Protein AF-A0A3S4HWB2-F1 (afdb_monomer_lite)

Structure (mmCIF, N/CA/C/O backbone):
data_AF-A0A3S4HWB2-F1
#
_entry.id   AF-A0A3S4HWB2-F1
#
loop_
_atom_site.group_PDB
_atom_site.id
_atom_site.type_symbol
_atom_site.label_atom_id
_atom_site.label_alt_id
_atom_site.label_comp_id
_atom_site.label_asym_id
_atom_site.label_entity_id
_atom_site.label_seq_id
_atom_site.pdbx_PDB_ins_code
_atom_site.Cartn_x
_atom_site.Cartn_y
_atom_site.Cartn_z
_atom_site.occupancy
_atom_site.B_iso_or_equiv
_atom_site.auth_seq_id
_atom_site.auth_comp_id
_atom_site.auth_asym_id
_atom_site.auth_atom_id
_atom_site.pdbx_PDB_model_num
ATOM 1 N N . MET A 1 1 ? 18.394 -26.332 5.139 1.00 39.88 1 MET A N 1
ATOM 2 C CA . MET A 1 1 ? 17.718 -25.167 5.751 1.00 39.88 1 MET A CA 1
ATOM 3 C C . MET A 1 1 ? 16.956 -24.449 4.653 1.00 39.88 1 MET A C 1
ATOM 5 O O . MET A 1 1 ? 17.570 -24.138 3.642 1.00 39.88 1 MET A O 1
ATOM 9 N N . ALA A 1 2 ? 15.644 -24.261 4.797 1.00 47.34 2 ALA A N 1
ATOM 10 C CA . ALA A 1 2 ? 14.889 -23.414 3.874 1.00 47.34 2 ALA A CA 1
ATOM 11 C C . ALA A 1 2 ? 15.328 -21.947 4.063 1.00 47.34 2 ALA A C 1
ATOM 13 O O . ALA A 1 2 ? 15.655 -21.577 5.194 1.00 47.34 2 ALA A O 1
ATOM 14 N N . PRO A 1 3 ? 15.375 -21.123 3.004 1.00 56.97 3 PRO A N 1
ATOM 15 C CA . PRO A 1 3 ? 15.683 -19.705 3.153 1.00 56.97 3 PRO A CA 1
ATOM 16 C C . PRO A 1 3 ? 14.647 -19.050 4.078 1.00 56.97 3 PRO A C 1
ATOM 18 O O . PRO A 1 3 ? 13.443 -19.231 3.895 1.00 56.97 3 PRO A O 1
ATOM 21 N N . SER A 1 4 ? 15.115 -18.326 5.099 1.00 67.19 4 SER A N 1
ATOM 22 C CA . SER A 1 4 ? 14.239 -17.504 5.938 1.00 67.19 4 SER A CA 1
ATOM 23 C C . SER A 1 4 ? 13.616 -16.417 5.068 1.00 67.19 4 SER A C 1
ATOM 25 O O . SER A 1 4 ? 14.309 -15.810 4.255 1.00 67.19 4 SER A O 1
ATOM 27 N N . ALA A 1 5 ? 12.317 -16.161 5.227 1.00 77.44 5 ALA A N 1
ATOM 28 C CA . ALA A 1 5 ? 11.675 -15.053 4.531 1.00 77.44 5 ALA A CA 1
ATOM 29 C C . ALA A 1 5 ? 12.323 -13.728 4.965 1.00 77.44 5 ALA A C 1
ATOM 31 O O . ALA A 1 5 ? 12.475 -13.479 6.158 1.00 77.44 5 ALA A O 1
ATOM 32 N N . GLU A 1 6 ? 12.698 -12.885 4.002 1.00 85.94 6 GLU A N 1
ATOM 33 C CA . GLU A 1 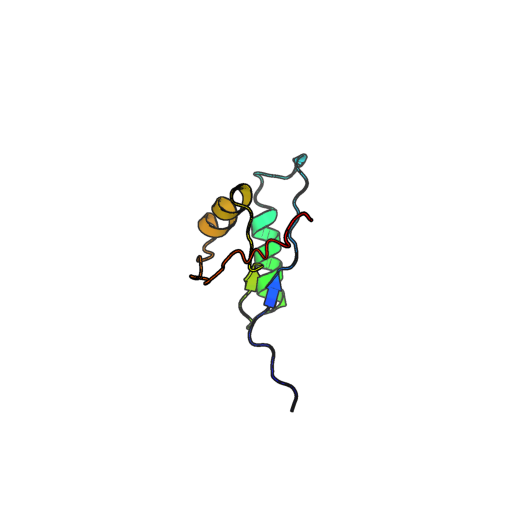6 ? 13.328 -11.582 4.270 1.00 85.94 6 GLU A CA 1
ATOM 34 C C . GLU A 1 6 ? 12.304 -10.442 4.368 1.00 85.94 6 GLU A C 1
ATOM 36 O O . GLU A 1 6 ? 12.593 -9.392 4.937 1.00 85.94 6 GLU A O 1
ATOM 41 N N . ARG A 1 7 ? 11.107 -10.622 3.790 1.00 88.06 7 ARG A N 1
ATOM 42 C CA . ARG A 1 7 ? 10.049 -9.601 3.696 1.00 88.06 7 ARG A CA 1
ATOM 43 C C . ARG A 1 7 ? 8.659 -10.232 3.744 1.00 88.06 7 ARG A C 1
ATOM 45 O O . ARG A 1 7 ? 8.481 -11.383 3.345 1.00 88.06 7 ARG A O 1
ATOM 52 N N . CYS A 1 8 ? 7.665 -9.452 4.162 1.00 90.00 8 CYS A N 1
ATOM 53 C CA . CYS A 1 8 ? 6.250 -9.814 4.091 1.00 90.00 8 CYS A CA 1
ATOM 54 C C . CYS A 1 8 ? 5.586 -9.098 2.901 1.00 90.00 8 CYS A C 1
ATOM 56 O O . CYS A 1 8 ? 5.521 -7.870 2.865 1.00 90.00 8 CYS A O 1
ATOM 58 N N . ALA A 1 9 ? 5.109 -9.851 1.907 1.00 89.56 9 ALA A N 1
ATOM 59 C CA . ALA A 1 9 ? 4.526 -9.285 0.690 1.00 89.56 9 ALA A CA 1
ATOM 60 C C . ALA A 1 9 ? 3.008 -9.068 0.819 1.00 89.56 9 ALA A C 1
ATOM 62 O O . ALA A 1 9 ? 2.227 -10.020 0.904 1.00 89.56 9 ALA A O 1
ATOM 63 N N . LEU A 1 10 ? 2.577 -7.809 0.761 1.00 90.56 10 LEU A N 1
ATOM 64 C CA . LEU A 1 10 ? 1.177 -7.407 0.705 1.00 90.56 10 LEU A CA 1
ATOM 65 C C . LEU A 1 10 ? 0.610 -7.670 -0.694 1.00 90.56 10 LEU A C 1
ATOM 67 O O . LEU A 1 10 ? 0.883 -6.937 -1.644 1.00 90.56 10 LEU A O 1
ATOM 71 N N . ARG A 1 11 ? -0.243 -8.692 -0.803 1.00 88.06 11 ARG A N 1
ATOM 72 C CA . ARG A 1 11 ? -0.918 -9.042 -2.062 1.00 88.06 11 ARG A CA 1
ATOM 73 C C . ARG A 1 11 ? -2.082 -8.119 -2.399 1.00 88.06 11 ARG A C 1
ATOM 75 O O . ARG A 1 11 ? -2.252 -7.763 -3.560 1.00 88.06 11 ARG A O 1
ATOM 82 N N . MET A 1 12 ? -2.894 -7.772 -1.407 1.00 89.00 12 MET A N 1
ATOM 83 C CA . MET A 1 12 ? -4.083 -6.947 -1.582 1.00 89.00 12 MET A CA 1
ATOM 84 C C . MET A 1 12 ? -4.410 -6.242 -0.268 1.00 89.00 12 MET A C 1
ATOM 86 O O . MET A 1 12 ? -4.317 -6.833 0.805 1.00 89.00 12 MET A O 1
ATOM 90 N N . VAL A 1 13 ? -4.850 -4.992 -0.370 1.00 89.62 13 VAL A N 1
ATOM 91 C CA . VAL A 1 13 ? -5.563 -4.287 0.693 1.00 89.62 13 VAL A CA 1
ATOM 92 C C . VAL A 1 13 ? -6.794 -3.645 0.075 1.00 89.62 13 VAL A C 1
ATOM 94 O O . VAL A 1 13 ? -6.725 -3.057 -1.003 1.00 89.62 13 VAL A O 1
ATOM 97 N N . TYR A 1 14 ? -7.933 -3.777 0.743 1.00 91.56 14 TYR A N 1
ATOM 98 C CA . TYR A 1 14 ? -9.196 -3.239 0.265 1.00 91.56 14 TYR A CA 1
ATOM 99 C C . TYR A 1 14 ? -9.913 -2.504 1.391 1.00 91.56 14 TYR A C 1
ATOM 101 O O . TYR A 1 14 ? -10.047 -3.012 2.501 1.00 91.56 14 TYR A O 1
ATOM 109 N N . VAL A 1 15 ? -10.392 -1.300 1.081 1.00 92.81 15 VAL A N 1
ATOM 110 C CA . VAL A 1 15 ? -11.284 -0.528 1.947 1.00 92.81 15 VAL A CA 1
ATOM 111 C C . VAL A 1 15 ? -12.550 -0.217 1.144 1.00 92.81 15 VAL A C 1
ATOM 113 O O . VAL A 1 15 ? -12.443 0.436 0.090 1.00 92.81 15 VAL A O 1
ATOM 116 N N . PRO A 1 16 ? -13.738 -0.650 1.614 1.00 95.50 16 PRO A N 1
ATOM 117 C CA . PRO A 1 16 ? -15.012 -0.318 0.984 1.00 95.50 16 PRO A CA 1
ATOM 118 C C . PRO A 1 16 ? -15.153 1.187 0.776 1.00 95.50 16 PRO A C 1
ATOM 120 O O . PRO A 1 16 ? -14.745 1.969 1.634 1.00 95.50 16 PRO A O 1
ATOM 123 N N . GLN A 1 17 ? -15.753 1.609 -0.340 1.00 94.00 17 GLN A N 1
ATOM 124 C CA . GLN A 1 17 ? -15.836 3.029 -0.703 1.00 94.00 17 GLN A CA 1
ATOM 125 C C . GLN A 1 17 ? -16.454 3.894 0.408 1.00 94.00 17 GLN A C 1
ATOM 127 O O . GLN A 1 17 ? -15.894 4.936 0.736 1.00 94.00 17 GLN A O 1
ATOM 132 N N . ALA A 1 18 ? -17.524 3.417 1.053 1.00 97.12 18 ALA A N 1
ATOM 133 C CA . ALA A 1 18 ? -18.206 4.099 2.160 1.00 97.12 18 ALA A CA 1
ATOM 134 C C . ALA A 1 18 ? -17.336 4.311 3.424 1.00 97.12 18 ALA A C 1
ATOM 136 O O . ALA A 1 18 ? -17.683 5.092 4.317 1.00 97.12 18 ALA A O 1
ATOM 137 N N . LEU A 1 19 ? -16.204 3.608 3.516 1.00 96.31 19 LEU A N 1
ATOM 138 C CA . LEU A 1 19 ? -15.264 3.672 4.635 1.00 96.31 19 LEU A CA 1
ATOM 139 C C . LEU A 1 19 ? -13.950 4.384 4.267 1.00 96.31 19 LEU A C 1
ATOM 141 O O . LEU A 1 19 ? -13.093 4.580 5.128 1.00 96.31 19 LEU A O 1
ATOM 145 N N . ARG A 1 20 ? -13.756 4.805 3.013 1.00 93.75 20 ARG A N 1
ATOM 146 C CA . ARG A 1 20 ? -12.533 5.519 2.604 1.00 93.75 20 ARG A CA 1
ATOM 147 C C . ARG A 1 20 ? -12.456 6.906 3.250 1.00 93.75 20 ARG A C 1
ATOM 149 O O . ARG A 1 20 ? -13.450 7.451 3.715 1.00 93.75 20 ARG A O 1
ATOM 156 N N . GLY A 1 21 ? -11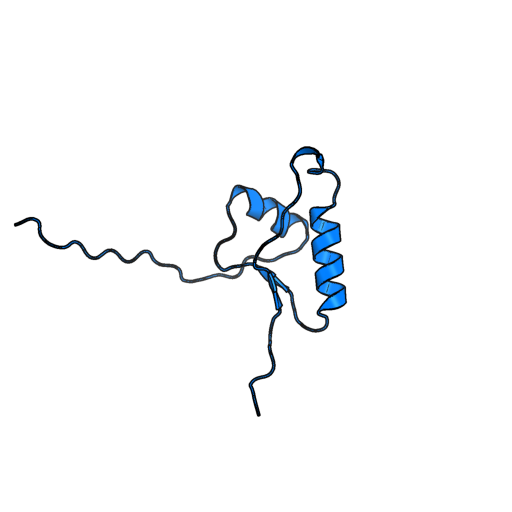.244 7.456 3.335 1.00 92.31 21 GLY A N 1
ATOM 157 C CA . GLY A 1 21 ? -10.991 8.763 3.961 1.00 92.31 21 GLY A CA 1
ATOM 158 C C . GLY A 1 21 ? -11.039 8.776 5.497 1.00 92.31 21 GLY A C 1
ATOM 159 O O . GLY A 1 21 ? -10.717 9.792 6.095 1.00 92.31 21 GLY A O 1
ATOM 160 N N . LYS A 1 22 ? -11.372 7.650 6.146 1.00 95.88 22 LYS A N 1
ATOM 161 C CA . LYS A 1 22 ? -11.503 7.533 7.614 1.00 95.88 22 LYS A CA 1
ATOM 162 C C . LYS A 1 22 ? -10.299 6.882 8.312 1.00 95.88 22 LYS A C 1
ATOM 164 O O . LYS A 1 22 ? -10.371 6.532 9.480 1.00 95.88 22 LYS A O 1
ATOM 169 N N . GLY A 1 23 ? -9.200 6.656 7.592 1.00 95.25 23 GLY A N 1
ATOM 170 C CA . GLY A 1 23 ? -7.969 6.081 8.154 1.00 95.25 23 GLY A CA 1
ATOM 171 C C . GLY A 1 23 ? -7.904 4.548 8.235 1.00 95.25 23 GLY A C 1
ATOM 172 O O . GLY A 1 23 ? -6.836 4.023 8.543 1.00 95.25 23 GLY A O 1
ATOM 173 N N . TYR A 1 24 ? -8.963 3.807 7.882 1.00 96.50 24 TYR A N 1
ATOM 174 C CA . TYR A 1 24 ? -8.970 2.334 7.973 1.00 96.50 24 TYR A CA 1
ATOM 175 C C . TYR A 1 24 ? -7.852 1.645 7.181 1.00 96.50 24 TYR A C 1
ATOM 177 O O . TYR A 1 24 ? -7.294 0.662 7.653 1.00 96.50 24 TYR A O 1
ATOM 185 N N . GLY A 1 25 ? -7.470 2.173 6.013 1.00 94.62 25 GLY A N 1
ATOM 186 C CA . GLY A 1 25 ? -6.350 1.618 5.243 1.00 94.62 25 GLY A CA 1
ATOM 187 C C . GLY A 1 25 ? -5.030 1.667 6.018 1.00 94.62 25 GLY A C 1
ATOM 188 O O . GLY A 1 25 ? -4.288 0.691 6.039 1.00 94.62 25 GLY A O 1
ATOM 189 N N . ARG A 1 26 ? -4.761 2.780 6.715 1.00 95.50 26 ARG A N 1
ATOM 190 C CA . ARG A 1 26 ? -3.574 2.921 7.569 1.00 95.50 26 ARG A CA 1
ATOM 191 C C . ARG A 1 26 ? -3.641 1.956 8.751 1.00 95.50 26 ARG A C 1
ATOM 193 O O . ARG A 1 26 ? -2.654 1.283 9.023 1.00 95.50 26 ARG A O 1
ATOM 200 N N . ALA A 1 27 ? -4.797 1.873 9.410 1.00 96.12 27 ALA A N 1
ATOM 201 C CA . ALA A 1 27 ? -4.994 0.984 10.552 1.00 96.12 27 ALA A CA 1
ATOM 202 C C . ALA A 1 27 ? -4.762 -0.491 10.177 1.00 96.12 27 ALA A C 1
ATOM 204 O O . ALA A 1 27 ? -4.056 -1.198 10.893 1.00 96.12 27 ALA A O 1
ATOM 205 N N . LEU A 1 28 ? -5.274 -0.934 9.021 1.00 95.38 28 LEU A N 1
ATOM 206 C CA . LEU A 1 28 ? -5.041 -2.287 8.505 1.00 95.38 28 LEU A CA 1
ATOM 207 C C . LEU A 1 28 ? -3.549 -2.563 8.282 1.00 95.38 28 LEU A C 1
ATOM 209 O O . LEU A 1 28 ? -3.036 -3.574 8.750 1.00 95.38 28 LEU A O 1
ATOM 213 N N . LEU A 1 29 ? -2.832 -1.657 7.610 1.00 94.38 29 LEU A N 1
ATOM 214 C CA . LEU A 1 29 ? -1.402 -1.844 7.338 1.00 94.38 29 LEU A CA 1
ATOM 215 C C . LEU A 1 29 ? -0.550 -1.826 8.614 1.00 94.38 29 LEU A C 1
ATOM 217 O O . LEU A 1 29 ? 0.414 -2.580 8.714 1.00 94.38 29 LEU A O 1
ATOM 221 N N . GLN A 1 30 ? -0.915 -1.012 9.605 1.00 94.06 30 GLN A N 1
ATOM 222 C CA . GLN A 1 30 ? -0.248 -1.003 10.909 1.00 94.06 30 GLN A CA 1
ATOM 223 C C . GLN A 1 30 ? -0.472 -2.310 11.675 1.00 94.06 30 GLN A C 1
ATOM 225 O O . GLN A 1 30 ? 0.483 -2.858 12.225 1.00 94.06 30 GLN A O 1
ATOM 230 N N . ALA A 1 31 ? -1.702 -2.832 11.675 1.00 94.81 31 ALA A N 1
ATOM 231 C CA . ALA A 1 31 ? -2.008 -4.121 12.290 1.00 94.81 31 ALA A CA 1
ATOM 232 C C . ALA A 1 31 ? -1.209 -5.258 11.633 1.00 94.81 31 ALA A C 1
ATOM 234 O O . ALA A 1 31 ? -0.609 -6.070 12.335 1.00 94.81 31 ALA A O 1
ATOM 235 N N . LEU A 1 32 ? -1.114 -5.258 10.298 1.00 93.69 32 LEU A N 1
ATOM 236 C CA . LEU A 1 32 ? -0.281 -6.214 9.565 1.00 93.69 32 LEU A CA 1
ATOM 237 C C . LEU A 1 32 ? 1.202 -6.077 9.941 1.00 93.69 32 LEU A C 1
ATOM 239 O O . LEU A 1 32 ? 1.850 -7.079 10.227 1.00 93.69 32 LEU A O 1
ATOM 243 N N . GLN A 1 33 ? 1.750 -4.858 10.003 1.00 93.31 33 GLN A N 1
ATOM 244 C CA . GLN A 1 33 ? 3.166 -4.669 10.347 1.00 93.31 33 GLN A CA 1
ATOM 245 C C . GLN A 1 33 ? 3.479 -5.170 11.759 1.00 93.31 33 GLN A C 1
ATOM 247 O O . GLN A 1 33 ? 4.551 -5.727 11.989 1.00 93.31 33 GLN A O 1
ATOM 252 N N . HIS A 1 34 ? 2.551 -4.975 12.696 1.00 94.81 34 HIS A N 1
ATOM 253 C CA . HIS A 1 34 ? 2.689 -5.475 14.057 1.00 94.81 34 HIS A CA 1
ATOM 254 C C . HIS A 1 34 ? 2.649 -7.009 14.105 1.00 94.81 34 HIS A C 1
ATOM 256 O O . HIS A 1 34 ? 3.471 -7.618 14.783 1.00 94.81 34 HIS A O 1
ATOM 262 N N . GLN A 1 35 ? 1.746 -7.636 13.345 1.00 94.50 35 GLN A N 1
ATOM 263 C CA . GLN A 1 35 ? 1.590 -9.092 13.307 1.00 94.50 35 GLN A CA 1
ATOM 264 C C . GLN A 1 35 ? 2.783 -9.819 12.667 1.00 94.50 35 GLN A C 1
ATOM 266 O O . GLN A 1 35 ? 3.116 -10.923 13.090 1.00 94.50 35 GLN A O 1
ATOM 271 N N . TYR A 1 36 ? 3.411 -9.224 11.651 1.00 92.50 36 TYR A N 1
ATOM 272 C CA . TYR A 1 36 ? 4.492 -9.857 10.883 1.00 92.50 36 TYR A CA 1
ATOM 273 C C . TYR A 1 36 ? 5.894 -9.337 11.232 1.00 92.50 36 TYR A C 1
ATOM 275 O O . TYR A 1 36 ? 6.862 -9.673 10.548 1.00 92.50 36 TYR A O 1
ATOM 283 N N . ALA A 1 37 ? 6.035 -8.539 12.294 1.00 89.88 37 ALA A N 1
ATOM 284 C CA . ALA A 1 37 ? 7.341 -8.108 12.782 1.00 89.88 37 ALA A CA 1
ATOM 285 C C . ALA A 1 37 ? 8.247 -9.324 13.107 1.00 89.88 37 ALA A C 1
ATOM 287 O O . ALA A 1 37 ? 7.758 -10.328 13.627 1.00 89.88 37 ALA A O 1
ATOM 288 N N . PRO A 1 38 ? 9.563 -9.258 12.823 1.00 91.38 38 PRO A N 1
ATOM 289 C CA . PRO A 1 38 ? 10.316 -8.090 12.357 1.00 91.38 38 PRO A CA 1
ATOM 290 C C . PRO A 1 38 ? 10.356 -7.928 10.827 1.00 91.38 38 PRO A C 1
ATOM 292 O O . PRO A 1 38 ? 11.096 -7.079 10.333 1.00 91.38 38 PRO A O 1
ATOM 295 N N . LEU A 1 39 ? 9.603 -8.726 10.062 1.00 91.81 39 LEU A N 1
ATOM 296 C CA . LEU A 1 39 ? 9.662 -8.668 8.604 1.00 91.81 39 LEU A CA 1
ATOM 297 C C . LEU A 1 39 ? 9.101 -7.327 8.099 1.00 91.81 39 LEU A C 1
ATOM 299 O O . LEU A 1 39 ? 7.982 -6.949 8.468 1.00 91.81 39 LEU A O 1
ATOM 303 N N . PRO A 1 40 ? 9.832 -6.601 7.238 1.00 90.06 40 PRO A N 1
ATOM 304 C CA . PRO A 1 40 ? 9.305 -5.396 6.618 1.00 90.06 40 PRO A CA 1
ATOM 305 C C . PRO A 1 40 ? 8.164 -5.758 5.661 1.00 90.06 40 PRO A C 1
ATOM 307 O O . PRO A 1 40 ? 8.277 -6.702 4.867 1.00 90.06 40 PRO A O 1
ATOM 310 N N . LEU A 1 41 ? 7.069 -4.998 5.720 1.00 91.44 41 LEU A N 1
ATOM 311 C CA . LEU A 1 41 ? 6.009 -5.076 4.719 1.00 91.44 41 LEU A CA 1
ATOM 312 C C . LEU A 1 41 ? 6.458 -4.456 3.393 1.00 91.44 41 LEU A C 1
ATOM 314 O O . LEU A 1 41 ? 7.033 -3.370 3.354 1.00 91.44 41 LEU A O 1
ATOM 318 N N . MET A 1 42 ? 6.135 -5.135 2.297 1.00 90.06 42 MET A N 1
ATOM 319 C CA . MET A 1 42 ? 6.402 -4.704 0.927 1.00 90.06 42 MET A CA 1
ATOM 320 C C . MET A 1 42 ? 5.125 -4.827 0.091 1.00 90.06 42 MET A C 1
ATOM 322 O O . MET A 1 42 ? 4.397 -5.806 0.215 1.00 90.06 42 MET A O 1
ATOM 326 N N . ALA A 1 43 ? 4.846 -3.852 -0.772 1.00 83.50 43 ALA A N 1
ATOM 327 C CA . ALA A 1 43 ? 3.696 -3.877 -1.673 1.00 83.50 43 ALA A CA 1
ATOM 328 C C . ALA A 1 43 ? 4.075 -4.641 -2.941 1.00 83.50 43 ALA A C 1
ATOM 330 O O . ALA A 1 43 ? 5.256 -4.829 -3.236 1.00 83.50 43 ALA A O 1
ATOM 331 N N . ASN A 1 44 ? 3.077 -5.080 -3.705 1.00 76.31 44 ASN A N 1
ATOM 332 C CA . ASN A 1 44 ? 3.338 -5.676 -5.009 1.00 76.31 44 ASN A CA 1
ATOM 333 C C . ASN A 1 44 ? 4.150 -4.734 -5.914 1.00 76.31 44 ASN A C 1
ATOM 335 O O . ASN A 1 44 ? 4.076 -3.512 -5.808 1.00 76.31 44 ASN A O 1
ATOM 339 N N . VAL A 1 45 ? 4.845 -5.354 -6.868 1.00 69.56 45 VAL A N 1
ATOM 340 C CA . VAL A 1 45 ? 5.639 -4.728 -7.941 1.00 69.56 45 VAL A CA 1
ATOM 341 C C . VAL A 1 45 ? 4.885 -3.626 -8.700 1.00 69.56 45 VAL A C 1
ATOM 343 O O . VAL A 1 45 ? 5.496 -2.690 -9.209 1.00 69.56 45 VAL A O 1
ATOM 346 N N . TYR A 1 46 ? 3.558 -3.715 -8.748 1.00 77.06 46 TYR A N 1
ATOM 347 C CA . TYR A 1 46 ? 2.697 -2.702 -9.332 1.00 77.06 46 TYR A CA 1
ATOM 348 C C . TYR A 1 46 ? 1.726 -2.167 -8.279 1.00 77.06 46 TYR A C 1
ATOM 350 O O . TYR A 1 46 ? 0.831 -2.880 -7.816 1.00 77.06 46 TYR A O 1
ATOM 358 N N . VAL A 1 47 ? 1.904 -0.898 -7.914 1.00 81.88 47 VAL A N 1
ATOM 359 C CA . VAL A 1 47 ? 0.932 -0.124 -7.141 1.00 81.88 47 VAL A CA 1
ATOM 360 C C . VAL A 1 47 ? 0.220 0.802 -8.127 1.00 81.88 47 VAL A C 1
ATOM 362 O O . VAL A 1 47 ? 0.892 1.617 -8.757 1.00 81.88 47 VAL A O 1
ATOM 365 N N . PRO A 1 48 ? -1.114 0.707 -8.282 1.00 82.31 48 PRO A N 1
ATOM 366 C CA . PRO A 1 48 ? -1.852 1.613 -9.153 1.00 82.31 48 PRO A CA 1
ATOM 367 C C . PRO A 1 48 ? -1.601 3.072 -8.765 1.00 82.31 48 PRO A C 1
ATOM 369 O O . PRO A 1 48 ? -1.581 3.397 -7.576 1.00 82.31 48 PRO A O 1
ATOM 372 N N . GLU A 1 49 ? -1.487 3.964 -9.746 1.00 82.19 49 GLU A N 1
ATOM 373 C CA . GLU A 1 49 ? -1.195 5.388 -9.515 1.00 82.19 49 GLU A CA 1
ATOM 374 C C . GLU A 1 49 ? -2.195 6.040 -8.543 1.00 82.19 49 GLU A C 1
ATOM 376 O O . GLU A 1 49 ? -1.816 6.765 -7.622 1.00 82.19 49 GLU A O 1
ATOM 381 N N . CYS A 1 50 ? -3.478 5.676 -8.652 1.00 82.50 50 CYS A N 1
ATOM 382 C CA . CYS A 1 50 ? -4.533 6.154 -7.756 1.00 82.50 50 CYS A CA 1
ATOM 383 C C . CYS A 1 50 ? -4.351 5.727 -6.285 1.00 82.50 50 CYS A C 1
ATOM 385 O O . CYS A 1 50 ? -4.933 6.341 -5.387 1.00 82.50 50 CYS A O 1
ATOM 387 N N . ALA A 1 51 ? -3.550 4.691 -6.025 1.00 84.25 51 ALA A N 1
ATOM 388 C CA . ALA A 1 51 ? -3.222 4.186 -4.696 1.00 84.25 51 ALA A CA 1
ATOM 389 C C . ALA A 1 51 ? -1.808 4.584 -4.237 1.00 84.25 51 ALA A C 1
ATOM 391 O O . ALA A 1 51 ? -1.570 4.632 -3.029 1.00 84.25 51 ALA A O 1
ATOM 392 N N . ALA A 1 52 ? -0.887 4.913 -5.149 1.00 86.38 52 ALA A N 1
ATOM 393 C CA . ALA A 1 52 ? 0.495 5.277 -4.822 1.00 86.38 52 ALA A CA 1
ATOM 394 C C . ALA A 1 52 ? 0.559 6.438 -3.814 1.00 86.38 52 ALA A C 1
ATOM 396 O O . ALA A 1 52 ? 1.219 6.340 -2.777 1.00 86.38 52 ALA A O 1
ATOM 397 N N . GLY A 1 53 ? -0.251 7.481 -4.034 1.00 89.12 53 GLY A N 1
ATOM 398 C CA . GLY A 1 53 ? -0.347 8.628 -3.126 1.00 89.12 53 GLY A CA 1
ATOM 399 C C . GLY A 1 53 ? -0.844 8.290 -1.713 1.00 89.12 53 GLY A C 1
ATOM 400 O O . GLY A 1 53 ? -0.592 9.040 -0.773 1.00 89.12 53 GLY A O 1
ATOM 401 N N . PHE A 1 54 ? -1.560 7.178 -1.524 1.00 91.38 54 PHE A N 1
ATOM 402 C CA . PHE A 1 54 ? -1.925 6.714 -0.185 1.00 91.38 54 PHE A CA 1
ATOM 403 C C . PHE A 1 54 ? -0.709 6.134 0.545 1.00 91.38 54 PHE A C 1
ATOM 405 O O . PHE A 1 54 ? -0.472 6.519 1.688 1.00 91.38 54 PHE A O 1
ATOM 412 N N . PHE A 1 55 ? 0.065 5.265 -0.113 1.00 91.94 55 PHE A N 1
ATOM 413 C CA . PHE A 1 55 ? 1.242 4.618 0.473 1.00 91.94 55 PHE A CA 1
ATOM 414 C C . PHE A 1 55 ? 2.330 5.632 0.848 1.00 91.94 55 PHE A C 1
ATOM 416 O O . PHE A 1 55 ? 2.828 5.606 1.977 1.00 91.94 55 PHE A O 1
ATOM 423 N N . THR A 1 56 ? 2.637 6.583 -0.038 1.00 91.06 56 THR A N 1
ATOM 424 C CA . THR A 1 56 ? 3.645 7.624 0.235 1.00 91.06 56 THR A CA 1
ATOM 425 C C . THR A 1 56 ? 3.282 8.473 1.458 1.00 91.06 56 THR A C 1
ATOM 427 O O . THR A 1 56 ? 4.120 8.698 2.331 1.00 91.06 56 THR A O 1
ATOM 430 N N . ARG A 1 57 ? 2.005 8.862 1.611 1.00 92.31 57 ARG A N 1
ATOM 431 C CA . ARG A 1 57 ? 1.511 9.630 2.775 1.00 92.31 57 ARG A CA 1
ATOM 432 C C . ARG A 1 57 ? 1.636 8.899 4.111 1.00 92.31 57 ARG A C 1
ATOM 434 O O . ARG A 1 57 ? 1.663 9.554 5.150 1.00 92.31 57 ARG A O 1
ATOM 441 N N . ILE A 1 58 ? 1.677 7.569 4.109 1.00 91.25 58 ILE A N 1
ATOM 442 C CA . ILE A 1 58 ? 1.822 6.761 5.330 1.00 91.25 58 ILE A CA 1
ATOM 443 C C . ILE A 1 58 ? 3.252 6.238 5.526 1.00 91.25 58 ILE A C 1
ATOM 445 O O . ILE A 1 58 ? 3.462 5.329 6.328 1.00 91.25 58 ILE A O 1
ATOM 449 N N . GLY A 1 59 ? 4.231 6.826 4.829 1.00 90.69 59 GLY A N 1
ATOM 450 C CA . GLY A 1 59 ? 5.659 6.597 5.058 1.00 90.69 59 GLY A CA 1
ATOM 451 C C . GLY A 1 59 ? 6.273 5.448 4.262 1.00 90.69 59 GLY A C 1
ATOM 452 O O . GLY A 1 59 ? 7.422 5.088 4.515 1.00 90.69 59 GLY A O 1
ATOM 453 N N . TRP A 1 60 ? 5.540 4.874 3.307 1.00 91.62 60 TRP A N 1
ATOM 454 C CA . TRP A 1 60 ? 6.112 3.892 2.390 1.00 91.62 60 TRP A CA 1
ATOM 455 C C . TRP A 1 60 ? 7.003 4.601 1.375 1.00 91.62 60 TRP A C 1
ATOM 457 O O . TRP A 1 60 ? 6.731 5.736 0.980 1.00 91.62 60 TRP A O 1
ATOM 467 N N . ARG A 1 61 ? 8.076 3.925 0.966 1.00 89.06 61 ARG A N 1
ATOM 468 C CA . ARG A 1 61 ? 9.045 4.446 0.003 1.00 89.06 61 ARG A CA 1
ATOM 469 C C . ARG A 1 61 ? 8.929 3.679 -1.301 1.00 89.06 61 ARG A C 1
ATOM 471 O O . ARG A 1 61 ? 8.751 2.463 -1.295 1.00 89.06 61 ARG A O 1
ATOM 478 N N . GLU A 1 62 ? 9.012 4.412 -2.399 1.00 87.31 62 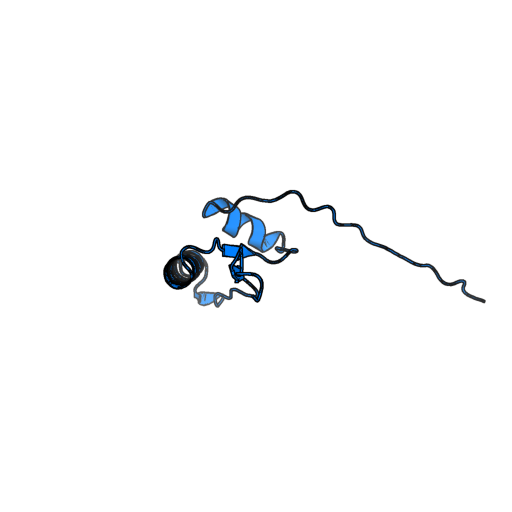GLU A N 1
ATOM 479 C CA . GLU A 1 62 ? 9.134 3.824 -3.724 1.00 87.31 62 GLU A CA 1
ATOM 480 C C . GLU A 1 62 ? 10.544 3.256 -3.878 1.00 87.31 62 GLU A C 1
ATOM 482 O O . GLU A 1 62 ? 11.531 3.929 -3.582 1.00 87.31 62 GLU A O 1
ATOM 487 N N . GLU A 1 63 ? 10.625 2.008 -4.328 1.00 85.75 63 GLU A N 1
ATOM 488 C CA . GLU A 1 63 ? 11.887 1.366 -4.675 1.00 85.75 63 GLU A CA 1
ATOM 489 C C . GLU A 1 63 ? 12.035 1.381 -6.200 1.00 85.75 63 GLU A C 1
ATOM 491 O O . GLU A 1 63 ? 11.086 1.0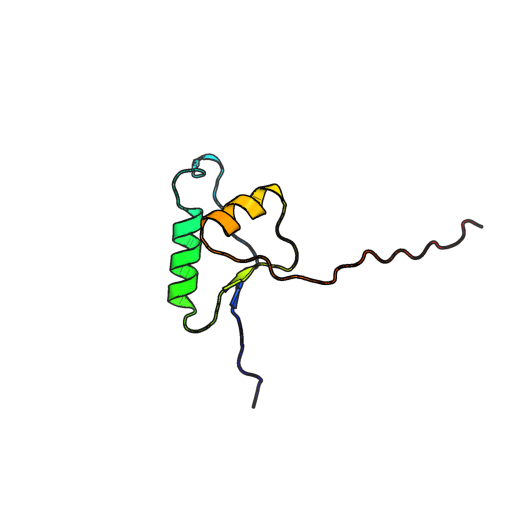13 -6.904 1.00 85.75 63 GLU A O 1
ATOM 496 N N . PRO A 1 64 ? 13.196 1.788 -6.741 1.00 80.69 64 PRO A N 1
ATOM 497 C CA . PRO A 1 64 ? 13.407 1.802 -8.178 1.00 80.69 64 PRO A CA 1
ATOM 498 C C . PRO A 1 64 ? 13.397 0.366 -8.707 1.00 80.69 64 PRO A C 1
ATOM 500 O O . PRO A 1 64 ? 14.311 -0.417 -8.447 1.00 80.69 64 PRO A O 1
ATOM 503 N N . LEU A 1 65 ? 12.371 0.019 -9.484 1.00 81.44 65 LEU A N 1
ATOM 504 C CA . LEU A 1 65 ? 12.289 -1.275 -10.147 1.00 81.44 65 LEU A CA 1
ATOM 505 C C . LEU A 1 65 ? 12.510 -1.117 -11.649 1.00 81.44 65 LEU A C 1
ATOM 507 O O . LEU A 1 65 ? 11.869 -0.300 -12.305 1.00 81.44 65 LEU A O 1
ATOM 511 N N . ARG A 1 66 ? 13.396 -1.943 -12.211 1.00 78.94 66 ARG A N 1
ATOM 512 C CA . ARG A 1 66 ? 13.555 -2.047 -13.664 1.00 78.94 66 ARG A CA 1
ATOM 513 C C . ARG A 1 66 ? 12.431 -2.916 -14.218 1.00 78.94 66 ARG A C 1
ATOM 515 O O . ARG A 1 66 ? 12.550 -4.137 -14.241 1.00 78.94 66 ARG A O 1
ATOM 522 N N . GLN A 1 67 ? 11.337 -2.282 -14.623 1.00 78.75 67 GLN A N 1
ATOM 523 C CA . GLN A 1 67 ? 10.273 -2.918 -15.397 1.00 78.75 67 GLN A CA 1
ATOM 524 C C . GLN A 1 67 ? 10.439 -2.528 -16.865 1.00 78.75 67 GLN A C 1
ATOM 526 O O . GLN A 1 67 ? 10.767 -1.384 -17.172 1.00 78.75 67 GLN A O 1
ATOM 531 N N . CYS A 1 68 ? 10.228 -3.477 -17.768 1.00 81.12 68 CYS A N 1
ATOM 532 C CA . CYS A 1 68 ? 10.132 -3.207 -19.194 1.00 81.12 68 CYS A CA 1
ATOM 533 C C . CYS A 1 68 ? 8.954 -3.991 -19.762 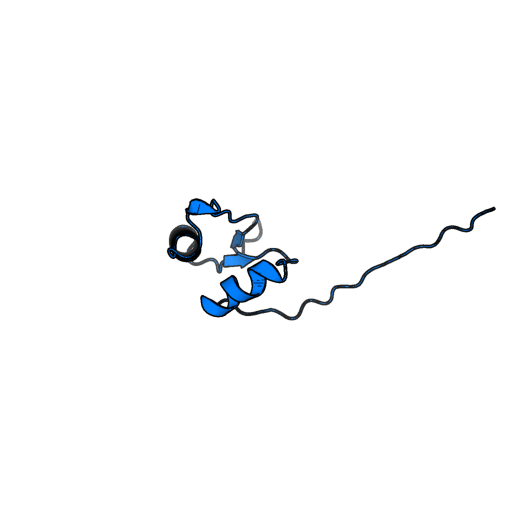1.00 81.12 68 CYS A C 1
ATOM 535 O O . CYS A 1 68 ? 8.667 -5.105 -19.321 1.00 81.12 68 CYS A O 1
ATOM 537 N N . GLU A 1 69 ? 8.265 -3.386 -20.720 1.00 86.38 69 GLU A N 1
ATOM 538 C CA . GLU A 1 69 ? 7.334 -4.108 -21.572 1.00 86.38 69 GLU A CA 1
ATOM 539 C C . GLU A 1 69 ? 8.144 -4.838 -22.648 1.00 86.38 69 GLU A C 1
ATOM 541 O O . GLU A 1 69 ? 9.073 -4.273 -23.231 1.00 86.38 69 GLU A O 1
ATOM 546 N N . MET A 1 70 ? 7.817 -6.106 -22.888 1.00 89.50 70 MET A N 1
ATOM 547 C CA . MET A 1 70 ? 8.421 -6.901 -23.950 1.00 89.50 70 MET A CA 1
ATOM 548 C C . MET A 1 70 ? 7.323 -7.334 -24.910 1.00 89.50 70 MET A C 1
ATOM 550 O O . MET A 1 70 ? 6.407 -8.057 -24.522 1.00 89.50 70 MET A O 1
ATOM 554 N N . THR A 1 71 ? 7.450 -6.923 -26.167 1.00 90.75 71 THR A N 1
ATOM 555 C CA . THR A 1 71 ? 6.485 -7.242 -27.221 1.00 90.75 71 THR A CA 1
ATOM 556 C C . THR A 1 71 ? 7.193 -8.003 -28.330 1.00 90.75 71 THR A C 1
ATOM 558 O O . THR A 1 71 ? 8.215 -7.550 -28.844 1.00 90.75 71 THR A O 1
ATOM 561 N N . LEU A 1 72 ? 6.648 -9.158 -28.711 1.00 90.88 72 LEU A N 1
ATOM 562 C CA . LEU A 1 72 ? 7.064 -9.901 -29.897 1.00 90.88 72 LEU A CA 1
ATOM 563 C C . LEU A 1 72 ? 5.966 -9.775 -30.954 1.00 90.88 72 LEU A C 1
ATOM 565 O O . LEU A 1 72 ? 4.896 -10.364 -30.809 1.00 90.88 72 LEU A O 1
ATOM 569 N N . THR A 1 73 ? 6.228 -9.021 -32.019 1.00 89.00 73 THR A N 1
ATOM 570 C CA . THR A 1 73 ? 5.324 -8.963 -33.172 1.00 89.00 73 THR A CA 1
ATOM 571 C C . THR A 1 73 ? 5.555 -10.193 -34.040 1.00 89.00 73 THR A C 1
ATOM 573 O O . THR A 1 73 ? 6.634 -10.368 -34.603 1.00 89.00 73 THR A O 1
ATOM 576 N N . LEU A 1 74 ? 4.542 -11.046 -34.154 1.00 86.56 74 LEU A N 1
ATOM 577 C CA . LEU A 1 74 ? 4.542 -12.152 -35.106 1.00 86.56 74 LEU A CA 1
ATOM 578 C C . LEU A 1 74 ? 3.981 -11.631 -36.431 1.00 86.56 74 LEU A C 1
ATOM 580 O O . LEU A 1 74 ? 2.953 -10.955 -36.435 1.00 86.56 74 LEU A O 1
ATOM 584 N N . GLY A 1 75 ? 4.684 -11.889 -37.536 1.00 82.62 75 GLY A N 1
ATOM 585 C CA . GLY A 1 75 ? 4.269 -11.433 -38.861 1.00 82.62 75 GLY A CA 1
ATOM 586 C C . GLY A 1 75 ? 2.839 -11.870 -39.179 1.00 82.62 75 GLY A C 1
ATOM 587 O O . GLY A 1 75 ? 2.484 -13.033 -38.990 1.00 82.62 75 GLY A O 1
ATOM 588 N N . VAL A 1 76 ? 2.025 -10.924 -39.650 1.00 65.62 76 VAL A N 1
ATOM 589 C CA . VAL A 1 76 ? 0.813 -11.246 -40.412 1.00 65.62 76 VAL A CA 1
ATOM 590 C C . VAL A 1 76 ? 1.297 -11.909 -41.711 1.00 65.62 76 VAL A C 1
ATOM 592 O O . VAL A 1 76 ? 2.283 -11.408 -42.260 1.00 65.62 76 VAL A O 1
ATOM 595 N N . PRO A 1 77 ? 0.709 -13.037 -42.157 1.00 63.75 77 PRO A N 1
ATOM 596 C CA . PRO A 1 77 ? 1.083 -13.651 -43.431 1.00 63.75 77 PRO A CA 1
ATOM 597 C C . PRO A 1 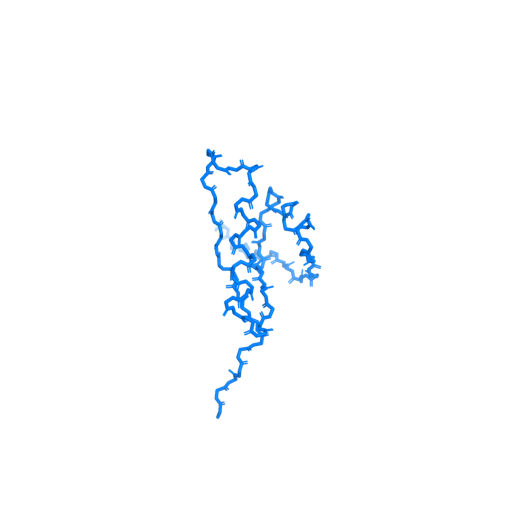77 ? 1.038 -12.658 -44.597 1.00 63.75 77 PRO A C 1
ATOM 599 O O . PRO A 1 77 ? 0.179 -11.744 -44.568 1.00 63.75 77 PRO A O 1
#

pLDDT: mean 86.52, std 10.65, range [39.88, 97.12]

InterPro domains:
  IPR000182 GNAT domain [PF13508] (9-62)
  IPR000182 GNAT domain [PS51186] (1-77)
  IPR016181 Acyl-CoA N-acyltransferase [SSF55729] (6-67)

Foldseek 3Di:
DPDDDQADEDADDDDPPVCPPVCVSVVVVVVVPVVDPPHHYDYDPDDPPVCPVVCVVSPHDDDDDDDDDDDDDDDDD

Sequence (77 aa):
MAPSAERCALRMVYVPQALRGKGYGRALLQALQHQYAPLPLMANVYVPECAAGFFTRIGWREEPLRQCEMTLTLGVP

Organism: Serratia odorifera (NCBI:txid618)

Radius of gyration: 17.21 Å; chains: 1; bounding box: 36×35×58 Å

Secondary structure (DSSP, 8-state):
-PPPP--EEE------GGGTTSSHHHHHHHHHHHHTTTSPEEE-S---HHHHHHHHHTT--------------PPP-